Protein AF-A0AAU1I7V0-F1 (afdb_monomer)

Solvent-accessible surface area (backbone atoms only — not comparable to full-atom values): 8307 Å² total; per-residue (Å²): 132,77,61,38,64,62,26,52,50,47,31,38,72,73,23,36,75,35,37,25,76,84,46,59,51,65,72,75,88,55,55,70,78,63,34,46,52,46,34,39,48,75,56,86,64,56,70,70,55,48,53,57,60,37,67,46,60,60,85,43,36,83,50,41,59,39,44,52,42,38,45,40,38,62,50,55,52,29,46,74,73,65,78,39,61,68,71,42,56,50,54,38,62,69,73,39,73,60,87,77,47,60,64,75,58,44,50,36,51,52,52,29,53,53,25,45,52,55,49,59,75,73,49,78,77,75,84,72,76,80,74,77,84,72,78,76,81,77,85,76,135

Mean predicted aligned error: 7.94 Å

Structure (mmCIF, N/CA/C/O backbone):
data_AF-A0AAU1I7V0-F1
#
_entry.id   AF-A0AAU1I7V0-F1
#
loop_
_atom_site.group_PDB
_atom_site.id
_atom_site.type_symbol
_atom_site.label_atom_id
_atom_site.label_alt_id
_atom_site.label_comp_id
_atom_site.label_asym_id
_atom_site.label_entity_id
_atom_site.label_seq_id
_atom_site.pdbx_PDB_ins_code
_atom_site.Cartn_x
_atom_site.Cartn_y
_atom_site.Cartn_z
_atom_site.occupancy
_atom_site.B_iso_or_equiv
_atom_site.auth_seq_id
_atom_site.auth_comp_id
_atom_site.auth_asym_id
_atom_site.auth_atom_id
_atom_site.pdbx_PDB_model_num
ATOM 1 N N . MET A 1 1 ? -19.193 8.151 13.196 1.00 54.88 1 MET A N 1
ATOM 2 C CA . MET A 1 1 ? -18.851 7.399 11.967 1.00 54.88 1 MET A CA 1
ATOM 3 C C . MET A 1 1 ? -17.336 7.349 11.904 1.00 54.88 1 MET A C 1
ATOM 5 O O . MET A 1 1 ? -16.737 8.400 12.087 1.00 54.88 1 MET A O 1
ATOM 9 N N . SER A 1 2 ? -16.731 6.166 11.770 1.00 76.69 2 SER A N 1
ATOM 10 C CA . SER A 1 2 ? -15.265 6.031 11.762 1.00 76.69 2 SER A CA 1
ATOM 11 C C . SER A 1 2 ? -14.676 6.662 10.493 1.00 76.69 2 SER A C 1
ATOM 13 O O . SER A 1 2 ? -15.192 6.437 9.397 1.00 76.69 2 SER A O 1
ATOM 15 N N . SER A 1 3 ? -13.613 7.457 10.638 1.00 90.69 3 SER A N 1
ATOM 16 C CA . SER A 1 3 ? -12.840 8.032 9.524 1.00 90.69 3 SER A CA 1
ATOM 17 C C . SER A 1 3 ? -11.977 6.987 8.803 1.00 90.69 3 SER A C 1
ATOM 19 O O . SER A 1 3 ? -11.422 7.275 7.747 1.00 90.69 3 SER A O 1
ATOM 21 N N . LEU A 1 4 ? -11.896 5.757 9.327 1.00 94.38 4 LEU A N 1
ATOM 22 C CA . LEU A 1 4 ? -11.053 4.689 8.790 1.00 94.38 4 LEU A CA 1
ATOM 23 C C . LEU A 1 4 ? -11.531 4.163 7.431 1.00 94.38 4 LEU A C 1
ATOM 25 O O . LEU A 1 4 ? -10.722 3.931 6.539 1.00 94.38 4 LEU A O 1
ATOM 29 N N . SER A 1 5 ? -12.843 3.992 7.244 1.00 95.69 5 SER A N 1
ATOM 30 C CA . SER A 1 5 ? -13.403 3.498 5.975 1.00 95.69 5 SER A CA 1
ATOM 31 C C . SER A 1 5 ? -13.095 4.401 4.769 1.00 95.69 5 SER A C 1
ATOM 33 O O . SER A 1 5 ? -12.600 3.874 3.773 1.00 95.69 5 SER A O 1
ATOM 35 N N . PRO A 1 6 ? -13.342 5.729 4.814 1.00 96.94 6 PRO A N 1
ATOM 36 C CA . PRO A 1 6 ? -12.954 6.602 3.706 1.00 96.94 6 PRO A CA 1
ATOM 37 C C . PRO A 1 6 ? -11.433 6.655 3.517 1.00 96.94 6 PRO A C 1
ATOM 39 O O . PRO A 1 6 ? -10.975 6.568 2.385 1.00 96.94 6 PRO A O 1
ATOM 42 N N . ALA A 1 7 ? -10.642 6.670 4.597 1.00 97.38 7 ALA A N 1
ATOM 43 C CA . ALA A 1 7 ? -9.184 6.669 4.480 1.00 97.38 7 ALA A CA 1
ATOM 44 C C . ALA A 1 7 ? -8.636 5.402 3.789 1.00 97.38 7 ALA A C 1
ATOM 46 O O . ALA A 1 7 ? -7.707 5.479 2.990 1.00 97.38 7 ALA A O 1
ATOM 47 N N . LEU A 1 8 ? -9.233 4.230 4.039 1.00 96.75 8 LEU A N 1
ATOM 48 C CA . LEU A 1 8 ? -8.898 2.995 3.318 1.00 96.75 8 LEU A CA 1
ATOM 49 C C . LEU A 1 8 ? -9.229 3.084 1.820 1.00 96.75 8 LEU A C 1
ATOM 51 O O . LEU A 1 8 ? -8.468 2.575 1.000 1.00 96.75 8 LEU A O 1
ATOM 55 N N . ALA A 1 9 ? -10.338 3.732 1.455 1.00 97.44 9 ALA A N 1
ATOM 56 C CA . ALA A 1 9 ? -10.707 3.934 0.054 1.00 97.44 9 ALA A CA 1
ATOM 57 C C . ALA A 1 9 ? -9.746 4.897 -0.668 1.00 97.44 9 ALA A C 1
ATOM 59 O O . ALA A 1 9 ? -9.419 4.679 -1.838 1.00 97.44 9 ALA A O 1
ATOM 60 N N . ASP A 1 10 ? -9.248 5.920 0.030 1.00 97.50 10 ASP A N 1
ATOM 61 C CA . ASP A 1 10 ? -8.226 6.827 -0.501 1.00 97.50 10 ASP A CA 1
ATOM 62 C C . ASP A 1 10 ? -6.902 6.091 -0.727 1.00 97.50 10 ASP A C 1
ATOM 64 O O . ASP A 1 10 ? -6.297 6.213 -1.794 1.00 97.50 10 ASP A O 1
ATOM 68 N N . ILE A 1 11 ? -6.491 5.244 0.224 1.00 97.19 11 ILE A N 1
ATOM 69 C CA . ILE A 1 11 ? -5.336 4.355 0.057 1.00 97.19 11 ILE A CA 1
ATOM 70 C C . ILE A 1 11 ? -5.489 3.466 -1.187 1.00 97.19 11 ILE A C 1
ATOM 72 O O . ILE A 1 11 ? -4.559 3.376 -1.993 1.00 97.19 11 ILE A O 1
ATOM 76 N N . ASP A 1 12 ? -6.645 2.827 -1.378 1.00 96.69 12 ASP A N 1
ATOM 77 C CA . ASP A 1 12 ? -6.890 1.998 -2.562 1.00 96.69 12 ASP A CA 1
ATOM 78 C C . ASP A 1 12 ? -6.793 2.831 -3.851 1.00 96.69 12 ASP A C 1
ATOM 80 O O . ASP A 1 12 ? -6.143 2.427 -4.816 1.00 96.69 12 ASP A O 1
ATOM 84 N N . THR A 1 13 ? -7.391 4.022 -3.861 1.00 97.44 13 THR A N 1
ATOM 85 C CA . THR A 1 13 ? -7.392 4.918 -5.026 1.00 97.44 13 THR A CA 1
ATOM 86 C C . THR A 1 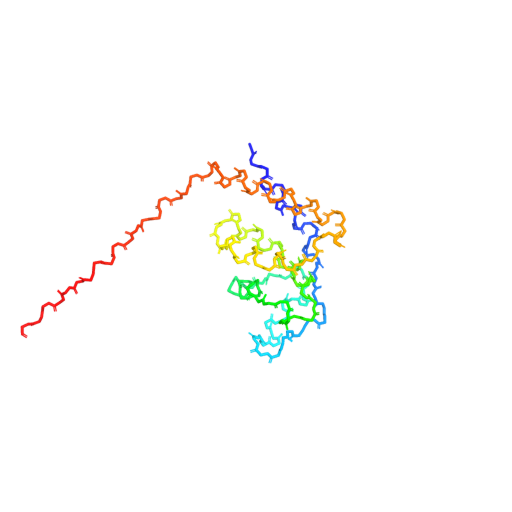13 ? -5.982 5.361 -5.403 1.00 97.44 13 THR A C 1
ATOM 88 O O . THR A 1 13 ? -5.625 5.364 -6.581 1.00 97.44 13 THR A O 1
ATOM 91 N N . VAL A 1 14 ? -5.165 5.715 -4.411 1.00 97.56 14 VAL A N 1
ATOM 92 C CA . VAL A 1 14 ? -3.813 6.225 -4.641 1.00 97.56 14 VAL A CA 1
ATOM 93 C C . VAL A 1 14 ? -2.843 5.106 -5.009 1.00 97.56 14 VAL A C 1
ATOM 95 O O . VAL A 1 14 ? -2.015 5.305 -5.893 1.00 97.56 14 VAL A O 1
ATOM 98 N N . PHE A 1 15 ? -2.918 3.938 -4.365 1.00 96.25 15 PHE A N 1
ATOM 99 C CA . PHE A 1 15 ? -1.828 2.957 -4.416 1.00 96.25 15 PHE A CA 1
ATOM 100 C C . PHE A 1 15 ? -2.119 1.678 -5.217 1.00 96.25 15 PHE A C 1
ATOM 102 O O . PHE A 1 15 ? -1.175 0.982 -5.591 1.00 96.25 15 PHE A O 1
ATOM 109 N N . ASN A 1 16 ? -3.373 1.340 -5.538 1.00 94.62 16 ASN A N 1
ATOM 110 C CA . ASN A 1 16 ? -3.695 0.023 -6.119 1.00 94.62 16 ASN A CA 1
ATOM 111 C C . ASN A 1 16 ? -3.139 -0.192 -7.546 1.00 94.62 16 ASN A C 1
ATOM 113 O O . ASN A 1 16 ? -2.951 -1.331 -7.980 1.00 94.62 16 ASN A O 1
ATOM 117 N N . GLY A 1 17 ? -2.817 0.898 -8.252 1.00 96.00 17 GLY A N 1
ATOM 118 C CA . GLY A 1 17 ? -2.167 0.867 -9.565 1.00 96.00 17 GLY A CA 1
ATOM 119 C C . GLY A 1 17 ? -0.640 0.764 -9.544 1.00 96.00 17 GLY A C 1
ATOM 120 O O . GLY A 1 17 ? -0.037 0.659 -10.610 1.00 96.00 17 GLY A O 1
ATOM 121 N N . PHE A 1 18 ? 0.001 0.800 -8.372 1.00 95.88 18 PHE A N 1
ATOM 122 C CA . PHE A 1 18 ? 1.455 0.668 -8.272 1.00 95.88 18 PHE A CA 1
ATOM 123 C C . PHE A 1 18 ? 1.892 -0.781 -8.463 1.00 95.88 18 PHE A C 1
ATOM 125 O O . PHE A 1 18 ? 1.171 -1.705 -8.099 1.00 95.88 18 PHE A O 1
ATOM 132 N N . ALA A 1 19 ? 3.091 -0.958 -9.011 1.00 95.50 19 ALA A N 1
ATOM 133 C CA . ALA A 1 19 ? 3.792 -2.225 -9.171 1.00 95.50 19 ALA A CA 1
ATOM 134 C C . ALA A 1 19 ? 5.303 -1.977 -9.241 1.00 95.50 19 ALA A C 1
ATOM 136 O O . ALA A 1 19 ? 5.732 -0.860 -9.533 1.00 95.50 19 ALA A O 1
ATOM 137 N N . GLY A 1 20 ? 6.094 -3.019 -8.988 1.00 91.38 20 GLY A N 1
ATOM 138 C CA . GLY A 1 20 ? 7.514 -3.071 -9.336 1.00 91.38 20 GLY A CA 1
ATOM 139 C C . GLY A 1 20 ? 7.670 -3.885 -10.621 1.00 91.38 20 GLY A C 1
ATOM 140 O O . GLY A 1 20 ? 7.892 -5.085 -10.527 1.00 91.38 20 GLY A O 1
ATOM 141 N N . PRO A 1 21 ? 7.491 -3.306 -11.822 1.00 88.56 21 PRO A N 1
ATOM 142 C CA . PRO A 1 21 ? 7.343 -4.080 -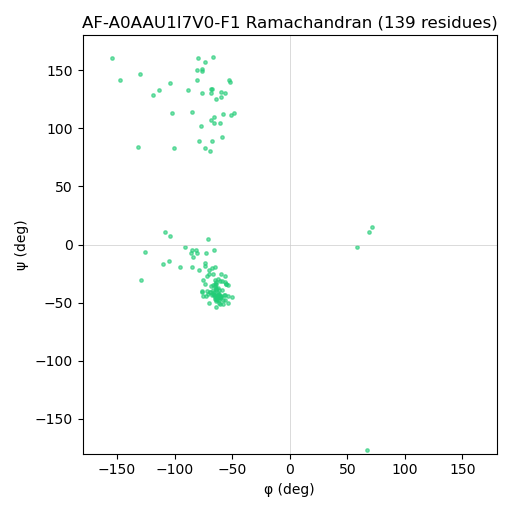13.062 1.00 88.56 21 PRO A CA 1
ATOM 143 C C . PRO A 1 21 ? 8.594 -4.879 -13.454 1.00 88.56 21 PRO A C 1
ATOM 145 O O . PRO A 1 21 ? 8.499 -5.816 -14.240 1.00 88.56 21 PRO A O 1
ATOM 148 N N . THR A 1 22 ? 9.756 -4.508 -12.920 1.00 91.50 22 THR A N 1
ATOM 149 C CA . THR A 1 22 ? 11.044 -5.181 -13.136 1.00 91.50 22 THR A CA 1
ATOM 150 C C . THR A 1 22 ? 11.515 -5.949 -11.901 1.00 91.50 22 THR A C 1
ATOM 152 O O . THR A 1 22 ? 12.674 -6.346 -11.842 1.00 91.50 22 THR A O 1
ATOM 155 N N . GLU A 1 23 ? 10.658 -6.110 -10.891 1.00 94.56 23 GLU A N 1
ATOM 156 C CA . GLU A 1 23 ? 11.027 -6.758 -9.638 1.00 94.56 23 GLU A CA 1
ATOM 157 C C . GLU A 1 23 ? 11.281 -8.253 -9.858 1.00 94.56 23 GLU A C 1
ATOM 159 O O . GLU A 1 23 ? 10.468 -8.964 -10.447 1.00 94.56 23 GLU A O 1
ATOM 164 N N . THR A 1 24 ? 12.416 -8.737 -9.362 1.00 93.62 24 THR A N 1
ATOM 165 C CA . THR A 1 24 ? 12.786 -10.162 -9.430 1.00 93.62 24 THR A CA 1
ATOM 166 C C . THR A 1 24 ? 13.128 -10.742 -8.058 1.00 93.62 24 THR A C 1
ATOM 168 O O . THR A 1 24 ? 13.261 -11.958 -7.908 1.00 93.62 24 THR A O 1
ATOM 171 N N . GLY A 1 25 ? 13.188 -9.893 -7.032 1.00 92.06 25 GLY A N 1
ATOM 172 C CA . GLY A 1 25 ? 13.670 -10.201 -5.699 1.00 92.06 25 GLY A CA 1
ATOM 173 C C . GLY A 1 25 ? 15.167 -10.507 -5.682 1.00 92.06 25 GLY A C 1
ATOM 174 O O . GLY A 1 25 ? 15.851 -10.530 -6.697 1.00 92.06 25 GLY A O 1
ATOM 175 N N . CYS A 1 26 ? 15.692 -10.861 -4.511 1.00 93.06 26 CYS A N 1
ATOM 176 C CA . CYS A 1 26 ? 17.101 -11.251 -4.362 1.00 93.06 26 CYS A CA 1
ATOM 177 C C . CYS A 1 26 ? 17.480 -12.620 -4.972 1.00 93.06 26 CYS A C 1
ATOM 179 O O . CYS A 1 26 ? 18.580 -13.120 -4.722 1.00 93.06 26 CYS A O 1
ATOM 181 N N . GLY A 1 27 ? 16.556 -13.293 -5.669 1.00 90.50 27 GLY A N 1
ATOM 182 C CA . GLY A 1 27 ? 16.758 -14.625 -6.254 1.00 90.50 27 GLY A CA 1
ATOM 183 C C . GLY A 1 27 ? 16.898 -15.782 -5.251 1.00 90.50 27 GLY A C 1
ATOM 184 O O . GLY A 1 27 ? 17.305 -16.874 -5.637 1.00 90.50 27 GLY A O 1
ATOM 185 N N . ARG A 1 28 ? 16.618 -15.559 -3.956 1.00 92.88 28 ARG A N 1
ATOM 186 C CA . ARG A 1 28 ? 16.745 -16.585 -2.892 1.00 92.88 28 ARG A CA 1
ATOM 187 C C . ARG A 1 28 ? 15.516 -16.749 -2.004 1.00 92.88 28 ARG A C 1
ATOM 189 O O . ARG A 1 28 ? 15.325 -17.806 -1.419 1.00 92.88 28 ARG A O 1
ATOM 196 N N . CYS A 1 29 ? 14.754 -15.676 -1.801 1.00 94.25 29 CYS A N 1
ATOM 197 C CA . CYS A 1 29 ? 13.673 -15.644 -0.809 1.00 94.25 29 CYS A CA 1
ATOM 198 C C . CYS A 1 29 ? 12.291 -15.964 -1.378 1.00 94.25 29 CYS A C 1
ATOM 200 O O . CYS A 1 29 ? 11.380 -16.252 -0.596 1.00 94.25 29 CYS A O 1
ATOM 202 N N . PHE A 1 30 ? 12.149 -15.833 -2.694 1.00 94.94 30 PHE A N 1
ATOM 203 C CA . PHE A 1 30 ? 10.892 -15.940 -3.410 1.00 94.94 30 PHE A CA 1
ATOM 204 C C . PHE A 1 30 ? 11.150 -16.527 -4.787 1.00 94.94 30 PHE A C 1
ATOM 206 O O . PHE A 1 30 ? 12.148 -16.175 -5.424 1.00 94.94 30 PHE A O 1
ATOM 213 N N . ASP A 1 31 ? 10.241 -17.383 -5.231 1.00 95.69 31 ASP A N 1
ATOM 214 C CA . ASP A 1 31 ? 10.256 -17.900 -6.594 1.00 95.69 31 ASP A CA 1
ATOM 215 C C . ASP A 1 31 ? 9.659 -16.867 -7.572 1.00 95.69 31 ASP A C 1
ATOM 217 O O . ASP A 1 31 ? 8.920 -15.970 -7.149 1.00 95.69 31 ASP A O 1
ATOM 221 N N . PRO A 1 32 ? 9.929 -16.972 -8.888 1.00 94.81 32 PRO A N 1
ATOM 222 C CA . PRO A 1 32 ? 9.426 -16.012 -9.876 1.00 94.81 32 PRO A CA 1
ATOM 223 C C . PRO A 1 32 ? 7.898 -15.854 -9.886 1.00 94.81 32 PRO A C 1
ATOM 225 O O . PRO A 1 32 ? 7.379 -14.774 -10.155 1.00 94.81 32 PRO A O 1
ATOM 228 N N . GLU A 1 33 ? 7.161 -16.921 -9.572 1.00 95.69 33 GLU A N 1
ATOM 229 C CA . GLU A 1 33 ? 5.697 -16.889 -9.466 1.00 95.69 33 GLU A CA 1
ATOM 230 C C . GLU A 1 33 ? 5.227 -16.029 -8.285 1.00 95.69 33 GLU A C 1
ATOM 232 O O . GLU A 1 33 ? 4.215 -15.334 -8.374 1.00 95.69 33 GLU A O 1
ATOM 237 N N . GLU A 1 34 ? 5.984 -16.026 -7.187 1.00 96.69 34 GLU A N 1
ATOM 238 C CA . GLU A 1 34 ? 5.695 -15.202 -6.019 1.00 96.69 34 GLU A CA 1
ATOM 239 C C . GLU A 1 34 ? 6.007 -13.726 -6.308 1.00 96.69 34 GLU A C 1
ATOM 241 O O . GLU A 1 34 ? 5.194 -12.849 -6.007 1.00 96.69 34 GLU A O 1
ATOM 246 N N . THR A 1 35 ? 7.147 -13.424 -6.937 1.00 96.25 35 THR A N 1
ATOM 247 C CA . THR A 1 35 ? 7.520 -12.037 -7.272 1.00 96.25 35 THR A CA 1
ATOM 248 C C . THR A 1 35 ? 6.653 -11.442 -8.382 1.00 96.25 35 THR A C 1
ATOM 250 O O . THR A 1 35 ? 6.407 -10.236 -8.368 1.00 96.25 35 THR A O 1
ATOM 253 N N . ALA A 1 36 ? 6.058 -12.259 -9.259 1.00 96.06 36 ALA A N 1
ATOM 254 C CA . ALA A 1 36 ? 5.107 -11.802 -10.278 1.00 96.06 36 ALA A CA 1
ATOM 255 C C . ALA A 1 36 ? 3.897 -11.035 -9.698 1.00 96.06 36 ALA A C 1
ATOM 257 O O . ALA A 1 36 ? 3.344 -10.143 -10.356 1.00 96.06 36 ALA A O 1
ATOM 258 N N . TYR A 1 37 ? 3.510 -11.310 -8.445 1.00 97.56 37 TYR A N 1
ATOM 259 C CA . TYR A 1 37 ? 2.478 -10.541 -7.739 1.00 97.56 37 TYR A CA 1
ATOM 260 C C . TYR A 1 37 ? 2.882 -9.079 -7.478 1.00 97.56 37 TYR A C 1
ATOM 262 O O . TYR A 1 37 ? 2.019 -8.193 -7.449 1.00 97.56 37 TYR A O 1
ATOM 270 N N . LEU A 1 38 ? 4.180 -8.808 -7.302 1.00 96.88 38 LEU A N 1
ATOM 271 C CA . LEU A 1 38 ? 4.724 -7.456 -7.140 1.00 96.88 38 LEU A CA 1
ATOM 272 C C . LEU A 1 38 ? 4.770 -6.700 -8.472 1.00 96.88 38 LEU A C 1
ATOM 274 O O . LEU A 1 38 ? 4.593 -5.480 -8.488 1.00 96.88 38 LEU A O 1
ATOM 278 N N . CYS A 1 39 ? 4.941 -7.427 -9.577 1.00 96.94 39 CYS A N 1
ATOM 279 C CA . CYS A 1 39 ? 5.003 -6.877 -10.931 1.00 96.94 39 CYS A CA 1
ATOM 280 C C . CYS A 1 39 ? 3.625 -6.546 -11.517 1.00 96.94 39 CYS A C 1
ATOM 282 O O . CYS A 1 39 ? 3.525 -5.720 -12.424 1.00 96.94 39 CYS A O 1
ATOM 284 N N . THR A 1 40 ? 2.558 -7.168 -11.007 1.00 95.69 40 THR A N 1
ATOM 285 C CA . THR A 1 40 ? 1.207 -7.018 -11.562 1.00 95.69 40 THR A CA 1
ATOM 286 C C . THR A 1 40 ? 0.368 -6.061 -10.705 1.00 95.69 40 THR A C 1
ATOM 288 O O . THR A 1 40 ? 0.041 -6.414 -9.566 1.00 95.69 40 THR A O 1
ATOM 291 N N . PRO A 1 41 ? -0.019 -4.869 -11.207 1.00 95.06 41 PRO A N 1
ATOM 292 C CA . PRO A 1 41 ? -0.869 -3.935 -10.465 1.00 95.06 41 PRO A CA 1
ATOM 293 C C . PRO A 1 41 ? -2.278 -4.513 -10.271 1.00 95.06 41 PRO A C 1
ATOM 295 O O . PRO A 1 41 ? -2.670 -5.458 -10.958 1.00 95.06 41 PRO A O 1
ATOM 298 N N . TYR A 1 42 ? -3.045 -3.977 -9.317 1.00 95.19 42 TYR A N 1
ATOM 299 C CA . TYR A 1 42 ? -4.430 -4.379 -8.999 1.00 95.19 42 TYR A CA 1
ATOM 300 C C . TYR A 1 42 ? -4.654 -5.854 -8.610 1.00 95.19 42 TYR A C 1
ATOM 302 O O . TYR A 1 42 ? -5.772 -6.251 -8.283 1.00 95.19 42 TYR A O 1
ATOM 310 N N . THR A 1 43 ? -3.613 -6.685 -8.617 1.00 95.31 43 THR A N 1
ATOM 311 C CA . THR A 1 43 ? -3.717 -8.108 -8.287 1.00 95.31 43 THR A CA 1
ATOM 312 C C . THR A 1 43 ? -3.737 -8.298 -6.774 1.00 95.31 43 THR A C 1
ATOM 314 O O . THR A 1 43 ? -3.028 -7.615 -6.034 1.00 95.31 43 THR A O 1
ATOM 317 N N . ARG A 1 44 ? -4.537 -9.232 -6.267 1.00 95.19 44 ARG A N 1
ATOM 318 C CA . ARG A 1 44 ? -4.493 -9.555 -4.840 1.00 95.19 44 ARG A CA 1
ATOM 319 C C . ARG A 1 44 ? -3.261 -10.410 -4.546 1.00 95.19 44 ARG A C 1
ATOM 321 O O . ARG A 1 44 ? -3.037 -11.408 -5.220 1.00 95.19 44 ARG A O 1
ATOM 328 N N . VAL A 1 45 ? -2.489 -10.022 -3.536 1.00 96.44 45 VAL A N 1
ATOM 329 C CA . VAL A 1 45 ? -1.331 -10.788 -3.059 1.00 96.44 45 VAL A CA 1
ATOM 330 C C . VAL A 1 45 ? -1.845 -11.768 -1.997 1.00 96.44 45 VAL A C 1
ATOM 332 O O . VAL A 1 45 ? -2.608 -11.348 -1.120 1.00 96.44 45 VAL A O 1
ATOM 335 N N . PRO A 1 46 ? -1.474 -13.058 -2.043 1.00 95.81 46 PRO A N 1
ATOM 336 C CA . PRO A 1 46 ? -1.799 -14.005 -0.977 1.00 95.81 46 PRO A CA 1
ATOM 337 C C . PRO A 1 46 ? -1.364 -13.481 0.400 1.00 95.81 46 PRO A C 1
ATOM 339 O O . PRO A 1 46 ? -0.324 -12.839 0.524 1.00 95.81 46 PRO A O 1
ATOM 342 N N . ALA A 1 47 ? -2.164 -13.711 1.445 1.00 91.56 47 ALA A N 1
ATOM 343 C CA . ALA A 1 47 ? -1.956 -13.068 2.748 1.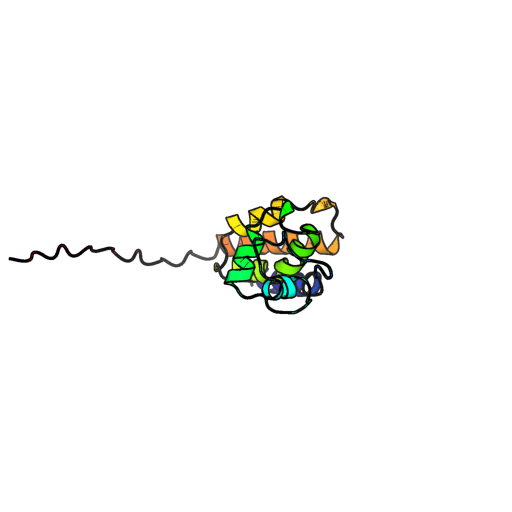00 91.56 47 ALA A CA 1
ATOM 344 C C . ALA A 1 47 ? -0.642 -13.490 3.435 1.00 91.56 47 ALA A C 1
ATOM 346 O O . ALA A 1 47 ? 0.009 -12.680 4.097 1.00 91.56 47 ALA A O 1
ATOM 347 N N . ASP A 1 48 ? -0.240 -14.748 3.275 1.00 91.81 48 ASP A N 1
ATOM 348 C CA . ASP A 1 48 ? 1.044 -15.266 3.748 1.00 91.81 48 ASP A CA 1
ATOM 349 C C . ASP A 1 48 ? 2.217 -14.610 3.005 1.00 91.81 48 ASP A C 1
ATOM 351 O O . ASP A 1 48 ? 3.201 -14.204 3.629 1.00 91.81 48 ASP A O 1
ATOM 355 N N . LEU A 1 49 ? 2.075 -14.419 1.692 1.00 94.62 49 LEU A N 1
ATOM 356 C CA . LEU A 1 49 ? 3.088 -13.795 0.858 1.00 94.62 49 LEU A CA 1
ATOM 357 C C . LEU A 1 49 ? 3.198 -12.285 1.123 1.00 94.62 49 LEU A C 1
ATOM 359 O O . LEU A 1 49 ? 4.304 -11.766 1.254 1.00 94.62 49 LEU A O 1
ATOM 363 N N . LEU A 1 50 ? 2.067 -11.597 1.316 1.00 93.56 50 LEU A N 1
ATOM 364 C CA . LEU A 1 50 ? 2.002 -10.197 1.749 1.00 93.56 50 LEU A CA 1
ATOM 365 C C . LEU A 1 50 ? 2.810 -9.990 3.033 1.00 93.56 50 LEU A C 1
ATOM 367 O O . LEU A 1 50 ? 3.676 -9.117 3.086 1.00 93.56 50 LEU A O 1
ATOM 371 N N . ARG A 1 51 ? 2.569 -10.830 4.051 1.00 89.31 51 ARG A N 1
ATOM 372 C CA . ARG A 1 51 ? 3.338 -10.802 5.302 1.00 89.31 51 ARG A CA 1
ATOM 373 C C . ARG A 1 51 ? 4.820 -11.017 5.021 1.00 89.31 51 ARG A C 1
ATOM 375 O O . ARG A 1 51 ? 5.638 -10.207 5.445 1.00 89.31 51 ARG A O 1
ATOM 382 N N . ARG A 1 52 ? 5.175 -12.070 4.278 1.00 91.88 52 ARG A N 1
ATOM 383 C CA . ARG A 1 52 ? 6.576 -12.382 3.958 1.00 91.88 52 ARG A CA 1
ATOM 384 C C . ARG A 1 52 ? 7.287 -11.222 3.268 1.00 91.88 52 ARG A C 1
ATOM 386 O O . ARG A 1 52 ? 8.415 -10.949 3.656 1.00 91.88 52 ARG A O 1
ATOM 393 N N . PHE A 1 53 ? 6.666 -10.544 2.302 1.00 93.31 53 PHE A N 1
ATOM 394 C CA . PHE A 1 53 ? 7.279 -9.404 1.614 1.00 93.31 53 PHE A CA 1
ATOM 395 C C . PHE A 1 53 ? 7.542 -8.225 2.549 1.00 93.31 53 PHE A C 1
ATOM 397 O O . PHE A 1 53 ? 8.644 -7.686 2.562 1.00 93.31 53 PHE A O 1
ATOM 404 N N . VAL A 1 54 ? 6.557 -7.851 3.363 1.00 90.25 54 VAL A N 1
ATOM 405 C CA . VAL A 1 54 ? 6.633 -6.675 4.245 1.00 90.25 54 VAL A CA 1
ATOM 406 C C . VAL A 1 54 ? 7.748 -6.792 5.296 1.00 90.25 54 VAL A C 1
ATOM 408 O O . VAL A 1 54 ? 8.325 -5.783 5.697 1.00 90.25 54 VAL A O 1
ATOM 411 N N . TYR A 1 55 ? 8.093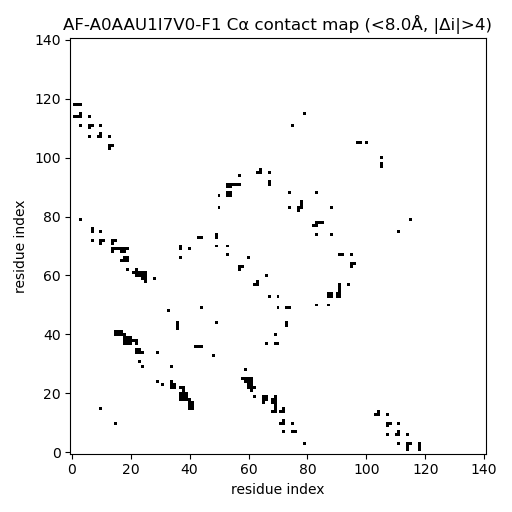 -8.012 5.720 1.00 87.88 55 TYR A N 1
ATOM 412 C CA . TYR A 1 55 ? 9.176 -8.259 6.682 1.00 87.88 55 TYR A CA 1
ATOM 413 C C . TYR A 1 55 ? 10.584 -8.280 6.069 1.00 87.88 55 TYR A C 1
ATOM 415 O O . TYR A 1 55 ? 11.561 -8.431 6.808 1.00 87.88 55 TYR A O 1
ATOM 423 N N . LYS A 1 56 ? 10.733 -8.178 4.744 1.00 90.06 56 LYS A N 1
ATOM 424 C CA . LYS A 1 56 ? 12.057 -8.225 4.115 1.00 90.06 56 LYS A CA 1
ATOM 425 C C . LYS A 1 56 ? 12.782 -6.890 4.198 1.00 90.06 56 LYS A C 1
ATOM 427 O O . LYS A 1 56 ? 12.184 -5.818 4.235 1.00 90.06 56 LYS A O 1
ATOM 432 N N . SER A 1 57 ? 14.107 -6.979 4.238 1.00 88.81 57 SER A N 1
ATOM 433 C CA . SER A 1 57 ? 14.975 -5.809 4.187 1.00 88.81 57 SER A CA 1
ATOM 434 C C . SER A 1 57 ? 15.018 -5.214 2.773 1.00 88.81 57 SER A C 1
ATOM 436 O O . SER A 1 57 ? 14.757 -5.937 1.815 1.00 88.81 57 SER A O 1
ATOM 438 N N . PRO A 1 58 ? 15.352 -3.918 2.617 1.00 90.75 58 PRO A N 1
ATOM 439 C CA . PRO A 1 58 ? 15.331 -3.250 1.316 1.00 90.75 58 PRO A CA 1
ATOM 440 C C . PRO A 1 58 ? 16.179 -3.929 0.238 1.00 90.75 58 PRO A C 1
ATOM 442 O O . PRO A 1 58 ? 15.772 -3.967 -0.911 1.00 90.75 58 PRO A O 1
ATOM 445 N N . ASP A 1 59 ? 17.308 -4.523 0.624 1.00 91.50 59 ASP A N 1
ATOM 446 C CA . ASP A 1 59 ? 18.233 -5.277 -0.234 1.00 91.50 59 ASP A CA 1
ATOM 447 C C . ASP A 1 59 ? 17.649 -6.579 -0.813 1.00 91.50 59 ASP A C 1
ATOM 449 O O . ASP A 1 59 ? 18.299 -7.258 -1.602 1.00 91.50 59 ASP A O 1
ATOM 453 N N . HIS A 1 60 ? 16.433 -6.954 -0.415 1.00 93.50 60 HIS A N 1
ATOM 454 C CA . HIS A 1 60 ? 15.727 -8.102 -0.978 1.00 93.50 60 HIS A CA 1
ATOM 455 C C . HIS A 1 60 ? 14.932 -7.772 -2.241 1.00 93.50 60 HIS A C 1
ATOM 457 O O . HIS A 1 60 ? 14.386 -8.694 -2.850 1.00 93.50 60 HIS A O 1
ATOM 463 N N . PHE A 1 61 ? 14.849 -6.491 -2.591 1.00 94.31 61 PHE A N 1
ATOM 464 C CA . PHE A 1 61 ? 14.063 -5.959 -3.692 1.00 94.31 61 PHE A CA 1
ATOM 465 C C . PHE A 1 61 ? 14.934 -5.043 -4.544 1.00 94.31 61 PHE A C 1
ATOM 467 O O . PHE A 1 61 ? 15.790 -4.332 -4.016 1.00 94.31 61 PHE A O 1
ATOM 474 N N . GLU A 1 62 ? 14.674 -5.019 -5.845 1.00 93.69 62 GLU A N 1
ATOM 475 C CA . GLU A 1 62 ? 15.335 -4.091 -6.766 1.00 93.69 62 GLU A CA 1
ATOM 476 C C . GLU A 1 62 ? 14.866 -2.649 -6.516 1.00 93.69 62 GLU A C 1
ATOM 478 O O . GLU A 1 62 ? 15.666 -1.713 -6.480 1.00 93.69 62 GLU A O 1
ATOM 483 N N . ASP A 1 63 ? 13.563 -2.471 -6.268 1.00 92.56 63 ASP A N 1
ATOM 484 C CA . ASP A 1 63 ? 12.976 -1.193 -5.860 1.00 92.56 63 ASP A CA 1
ATOM 485 C C . ASP A 1 63 ? 12.059 -1.393 -4.649 1.00 92.56 63 ASP A C 1
ATOM 487 O O . ASP A 1 63 ? 10.830 -1.495 -4.743 1.00 92.56 63 ASP A O 1
ATOM 491 N N . HIS A 1 64 ? 12.673 -1.407 -3.465 1.00 92.00 64 HIS A N 1
ATOM 492 C CA . HIS A 1 64 ? 11.953 -1.527 -2.198 1.00 92.00 64 HIS A CA 1
ATOM 493 C C . HIS A 1 64 ? 10.850 -0.466 -2.035 1.00 92.00 64 HIS A C 1
ATOM 495 O O . HIS A 1 64 ? 9.795 -0.755 -1.469 1.00 92.00 64 HIS A O 1
ATOM 501 N N . ALA A 1 65 ? 11.044 0.758 -2.540 1.00 91.00 65 ALA A N 1
ATOM 502 C CA . ALA A 1 65 ? 10.038 1.806 -2.415 1.00 91.00 65 ALA A CA 1
ATOM 503 C C . ALA A 1 65 ? 8.812 1.522 -3.299 1.00 91.00 65 ALA A C 1
ATOM 505 O O . ALA A 1 65 ? 7.681 1.691 -2.837 1.00 91.00 65 ALA A O 1
ATOM 506 N N . ALA A 1 66 ? 9.004 1.067 -4.540 1.00 93.00 66 ALA A N 1
ATOM 507 C CA . ALA A 1 66 ? 7.909 0.630 -5.408 1.00 93.00 66 ALA A CA 1
ATOM 508 C C . ALA A 1 66 ? 7.164 -0.577 -4.825 1.00 93.00 66 ALA A C 1
ATOM 510 O O . ALA A 1 66 ? 5.930 -0.574 -4.803 1.00 93.00 66 ALA A O 1
ATOM 511 N N . VAL A 1 67 ? 7.887 -1.555 -4.270 1.00 94.31 67 VAL A N 1
ATOM 512 C CA . VAL A 1 67 ? 7.286 -2.711 -3.587 1.00 94.31 67 VAL A CA 1
ATOM 513 C C . VAL A 1 67 ? 6.451 -2.264 -2.384 1.00 94.31 67 VAL A C 1
ATOM 515 O O . VAL A 1 67 ? 5.304 -2.685 -2.244 1.00 94.31 67 VAL A O 1
ATOM 518 N N . MET A 1 68 ? 6.947 -1.355 -1.541 1.00 93.19 68 MET A N 1
ATOM 519 C CA . MET A 1 68 ? 6.159 -0.872 -0.401 1.00 93.19 68 MET A CA 1
ATOM 520 C C . MET A 1 68 ? 4.896 -0.114 -0.834 1.00 93.19 68 MET A C 1
ATOM 522 O O . MET A 1 68 ? 3.843 -0.310 -0.227 1.00 93.19 68 MET A O 1
ATOM 526 N N . ARG A 1 69 ? 4.950 0.687 -1.911 1.00 94.38 69 ARG A N 1
ATOM 527 C CA . ARG A 1 69 ? 3.746 1.321 -2.489 1.00 94.38 69 ARG A CA 1
ATOM 528 C C . ARG A 1 69 ? 2.751 0.280 -3.006 1.00 94.38 69 ARG A C 1
ATOM 530 O O . ARG A 1 69 ? 1.561 0.386 -2.729 1.00 94.38 69 ARG A O 1
ATOM 537 N N . ARG A 1 70 ? 3.238 -0.754 -3.700 1.00 96.00 70 ARG A N 1
ATOM 538 C CA . ARG A 1 70 ? 2.434 -1.859 -4.251 1.00 96.00 70 ARG A CA 1
ATOM 539 C C . ARG A 1 70 ? 1.646 -2.620 -3.182 1.00 96.00 70 ARG A C 1
ATOM 541 O O . ARG A 1 70 ? 0.516 -3.048 -3.435 1.00 96.00 70 ARG A O 1
ATOM 548 N N . LEU A 1 71 ? 2.254 -2.835 -2.018 1.00 94.50 71 LEU A N 1
ATOM 549 C CA . LEU A 1 71 ? 1.672 -3.627 -0.931 1.00 94.50 71 LEU A CA 1
ATOM 550 C C . LEU A 1 71 ? 0.740 -2.812 -0.028 1.00 94.50 71 LEU A C 1
ATOM 552 O O . LEU A 1 71 ? -0.098 -3.391 0.668 1.00 94.50 71 LEU A O 1
ATOM 556 N N . LEU A 1 72 ? 0.855 -1.482 -0.058 1.00 93.69 72 LEU A N 1
ATOM 557 C CA . LEU A 1 72 ? 0.204 -0.579 0.885 1.00 93.69 72 LEU A CA 1
ATOM 558 C C . LEU A 1 72 ? -1.319 -0.774 1.019 1.00 93.69 72 LEU A C 1
ATOM 560 O O . LEU A 1 72 ? -1.771 -0.855 2.162 1.00 93.69 72 LEU A O 1
ATOM 564 N N . PRO A 1 73 ? -2.107 -0.942 -0.067 1.00 95.88 73 PRO A N 1
ATOM 565 C CA . PRO A 1 73 ? -3.553 -1.156 0.044 1.00 95.88 73 PRO A CA 1
ATOM 566 C C . PRO A 1 73 ? -3.934 -2.374 0.883 1.00 95.88 73 PRO A C 1
ATOM 568 O O . PRO A 1 73 ? -4.758 -2.300 1.796 1.00 95.88 73 PRO A O 1
ATOM 571 N N . GLN A 1 74 ? -3.289 -3.510 0.617 1.00 95.25 74 GLN A N 1
ATOM 572 C CA . GLN A 1 74 ? -3.600 -4.752 1.321 1.00 95.25 74 GLN A CA 1
ATOM 573 C C . GLN A 1 74 ? -3.069 -4.735 2.753 1.00 95.25 74 GLN A C 1
ATOM 575 O O . GLN A 1 74 ? -3.730 -5.263 3.643 1.00 95.25 74 GLN A O 1
ATOM 580 N N . CYS A 1 75 ? -1.927 -4.089 2.996 1.00 93.00 75 CYS A N 1
ATOM 581 C CA . CYS A 1 75 ? -1.414 -3.899 4.348 1.00 93.00 75 CYS A CA 1
ATOM 582 C C . CYS A 1 75 ? -2.333 -3.016 5.198 1.00 93.00 75 CYS A C 1
ATOM 584 O O . CYS A 1 75 ? -2.632 -3.379 6.330 1.00 93.00 75 CYS A O 1
ATOM 586 N N . ALA A 1 76 ? -2.820 -1.898 4.651 1.00 93.19 76 ALA A N 1
ATOM 587 C CA . ALA A 1 76 ? -3.722 -0.990 5.355 1.00 93.19 76 ALA A CA 1
ATOM 588 C C . ALA A 1 76 ? -5.022 -1.699 5.775 1.00 93.19 76 ALA A C 1
ATOM 590 O O . ALA A 1 76 ? -5.451 -1.599 6.924 1.00 93.19 76 ALA A O 1
ATOM 591 N N . ARG A 1 77 ? -5.604 -2.500 4.870 1.00 93.56 77 ARG A N 1
ATOM 592 C CA . ARG A 1 77 ? -6.768 -3.355 5.166 1.00 93.56 77 ARG A CA 1
ATOM 593 C C . ARG A 1 77 ? -6.457 -4.383 6.258 1.00 93.56 77 ARG A C 1
ATOM 595 O O . ARG A 1 77 ? -7.216 -4.491 7.215 1.00 93.56 77 ARG A O 1
ATOM 602 N N . ALA A 1 78 ? -5.330 -5.083 6.135 1.00 91.19 78 ALA A N 1
ATOM 603 C CA . ALA A 1 78 ? -4.920 -6.112 7.089 1.00 91.19 78 ALA A CA 1
ATOM 604 C C . ALA A 1 78 ? -4.588 -5.544 8.484 1.00 91.19 78 ALA A C 1
ATOM 606 O O . ALA A 1 78 ? -4.684 -6.233 9.494 1.00 91.19 78 ALA A O 1
ATOM 607 N N . MET A 1 79 ? -4.198 -4.275 8.574 1.00 88.62 79 MET A N 1
ATOM 608 C CA . MET A 1 79 ? -4.063 -3.592 9.859 1.00 88.62 79 MET A CA 1
ATOM 609 C C . MET A 1 79 ? -5.398 -3.179 10.458 1.00 88.62 79 MET A C 1
ATOM 611 O O . MET A 1 79 ? -5.579 -3.282 11.669 1.00 88.62 79 MET A O 1
ATOM 615 N N . ALA A 1 80 ? -6.319 -2.693 9.626 1.00 90.25 80 ALA A N 1
ATOM 616 C CA . ALA A 1 80 ? -7.652 -2.298 10.063 1.00 90.25 80 ALA A CA 1
ATOM 617 C C . ALA A 1 80 ? -8.459 -3.491 10.603 1.00 90.25 80 ALA A C 1
ATOM 619 O O . ALA A 1 80 ? -9.223 -3.331 11.546 1.00 90.25 80 ALA A O 1
ATOM 620 N N . ASP A 1 81 ? -8.269 -4.689 10.042 1.00 88.75 81 ASP A N 1
ATOM 621 C CA . ASP A 1 81 ? -8.923 -5.918 10.516 1.00 88.75 81 ASP A CA 1
ATOM 622 C C . ASP A 1 81 ? -8.116 -6.697 11.580 1.00 88.75 81 ASP A C 1
ATOM 624 O O . ASP A 1 81 ? -8.585 -7.713 12.101 1.00 88.75 81 ASP A O 1
ATOM 628 N N . GLY A 1 82 ? -6.911 -6.226 11.924 1.00 85.88 82 GLY A N 1
ATOM 629 C CA . GLY A 1 82 ? -6.027 -6.849 12.912 1.00 85.88 82 GLY A CA 1
ATOM 630 C C . GLY A 1 82 ? -5.380 -8.166 12.463 1.00 85.88 82 GLY A C 1
ATOM 631 O O . GLY A 1 82 ? -4.868 -8.915 13.299 1.00 85.88 82 GLY A O 1
ATOM 632 N N . SER A 1 83 ? -5.402 -8.490 11.167 1.00 85.50 83 SER A N 1
ATOM 633 C CA . SER A 1 83 ? -4.732 -9.664 10.599 1.00 85.50 83 SER A CA 1
ATOM 634 C C . SER A 1 83 ? -3.252 -9.434 10.275 1.00 85.50 83 SER A C 1
ATOM 636 O O . SER A 1 83 ? -2.536 -10.404 10.014 1.00 85.50 83 SER A O 1
ATOM 638 N N . LEU A 1 84 ? -2.757 -8.197 10.315 1.00 83.31 84 LEU A N 1
ATOM 639 C CA . LEU A 1 84 ? -1.337 -7.866 10.217 1.00 83.31 84 LEU A CA 1
ATOM 640 C C . LEU A 1 84 ? -0.877 -7.150 11.488 1.00 83.31 84 LEU A C 1
ATOM 642 O O . LEU A 1 84 ? -1.473 -6.159 11.901 1.00 83.31 84 LEU A O 1
ATOM 646 N N . ASP A 1 85 ? 0.208 -7.643 12.086 1.00 74.69 85 ASP A N 1
ATOM 647 C CA . ASP A 1 85 ? 0.849 -6.965 13.209 1.00 74.69 85 ASP A CA 1
ATOM 648 C C . ASP A 1 85 ? 1.491 -5.645 12.742 1.00 74.69 85 ASP A C 1
ATOM 650 O O . ASP A 1 85 ? 2.205 -5.589 11.733 1.00 74.69 85 ASP A O 1
ATOM 654 N N . VAL A 1 86 ? 1.256 -4.589 13.520 1.00 68.00 86 VAL A N 1
ATOM 655 C CA . VAL A 1 86 ? 1.754 -3.223 13.315 1.00 68.00 86 VAL A CA 1
ATOM 656 C C . VAL A 1 86 ? 3.280 -3.202 13.203 1.00 68.00 86 VAL A C 1
ATOM 658 O O . VAL A 1 86 ? 3.831 -2.422 12.423 1.00 68.00 86 VAL A O 1
ATOM 661 N N . LEU A 1 87 ? 3.975 -4.090 13.927 1.00 63.28 87 LEU A N 1
ATOM 662 C CA . LEU A 1 87 ? 5.439 -4.177 13.899 1.00 63.28 87 LEU A CA 1
ATOM 663 C C . LEU A 1 87 ? 5.979 -4.602 12.528 1.00 63.28 87 LEU A C 1
ATOM 665 O O . LEU A 1 87 ? 7.037 -4.126 12.117 1.00 63.28 87 LEU A O 1
ATOM 669 N N . GLY A 1 88 ? 5.255 -5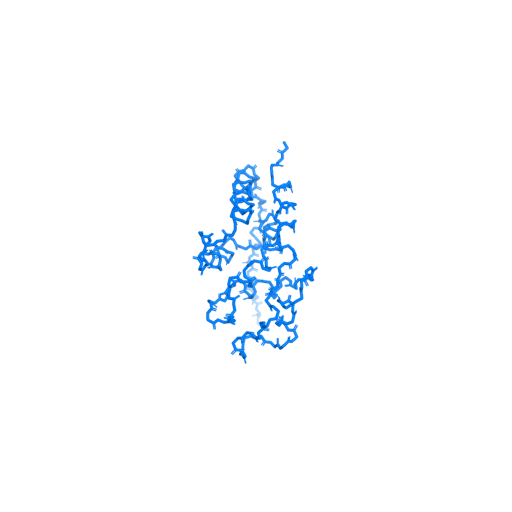.458 11.801 1.00 61.22 88 GLY A N 1
ATOM 670 C CA . GLY A 1 88 ? 5.659 -5.891 10.463 1.00 61.22 88 GLY A CA 1
ATOM 671 C C . GLY A 1 88 ? 5.536 -4.782 9.437 1.00 61.22 88 GLY A C 1
ATOM 672 O O . GLY A 1 88 ? 6.495 -4.461 8.741 1.00 61.22 88 GLY A O 1
ATOM 673 N N . TRP A 1 89 ? 4.380 -4.129 9.390 1.00 69.12 89 TRP A N 1
ATOM 674 C CA . TRP A 1 89 ? 4.146 -3.037 8.449 1.00 69.12 89 TRP A CA 1
ATOM 675 C C . TRP A 1 89 ? 5.005 -1.799 8.729 1.00 69.12 89 TRP A C 1
ATOM 677 O O . TRP A 1 89 ? 5.564 -1.203 7.803 1.00 69.12 89 TRP A O 1
ATOM 687 N N . GLY A 1 90 ? 5.200 -1.463 10.009 1.00 68.38 90 GLY A N 1
ATOM 688 C CA . GLY A 1 90 ? 6.118 -0.405 10.423 1.00 68.38 90 GLY A CA 1
ATOM 689 C C . GLY A 1 90 ? 7.567 -0.679 10.008 1.00 68.38 90 GLY A C 1
ATOM 690 O O . GLY A 1 90 ? 8.297 0.257 9.680 1.00 68.38 90 GLY A O 1
ATOM 691 N N .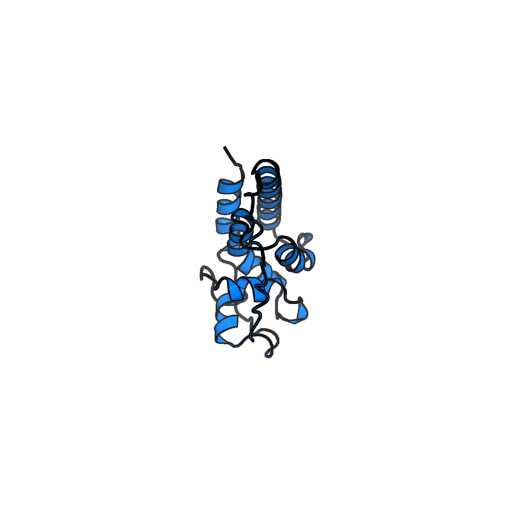 HIS A 1 91 ? 7.984 -1.947 9.947 1.00 70.44 91 HIS A N 1
ATOM 692 C CA . HIS A 1 91 ? 9.333 -2.316 9.527 1.00 70.44 91 HIS A CA 1
ATOM 693 C C . HIS A 1 91 ? 9.620 -1.930 8.071 1.00 70.44 91 HIS A C 1
ATOM 695 O O . HIS A 1 91 ? 10.578 -1.200 7.819 1.00 70.44 91 HIS A O 1
ATOM 701 N N . GLY A 1 92 ? 8.772 -2.348 7.127 1.00 71.88 92 GLY A N 1
ATOM 702 C CA . GLY A 1 92 ? 8.944 -2.020 5.707 1.00 71.88 92 GLY A CA 1
ATOM 703 C C . GLY A 1 92 ? 8.830 -0.515 5.444 1.00 71.88 92 GLY A C 1
ATOM 704 O O . GLY A 1 92 ? 9.722 0.102 4.858 1.00 71.88 92 GLY A O 1
ATOM 705 N N . LEU A 1 93 ? 7.782 0.128 5.972 1.00 76.75 93 LEU A N 1
ATOM 706 C CA . LEU A 1 93 ? 7.541 1.561 5.756 1.00 76.75 93 LEU A CA 1
ATOM 707 C C . LEU A 1 93 ? 8.482 2.502 6.514 1.00 76.75 93 LEU A C 1
ATOM 709 O O . LEU A 1 93 ? 8.565 3.682 6.172 1.00 76.75 93 LEU A O 1
ATOM 713 N N . SER A 1 94 ? 9.172 2.057 7.564 1.00 79.88 94 SER A N 1
ATOM 714 C CA . SER A 1 94 ? 10.203 2.885 8.215 1.00 79.88 94 SER A CA 1
ATOM 715 C C . SER A 1 94 ? 11.479 3.001 7.378 1.00 79.88 94 SER A C 1
ATOM 717 O O . SER A 1 94 ? 12.284 3.895 7.619 1.00 79.88 94 SER A O 1
ATOM 719 N N . ARG A 1 95 ? 11.649 2.131 6.374 1.00 82.81 95 ARG A N 1
ATOM 720 C CA . ARG A 1 95 ? 12.852 2.035 5.534 1.00 82.81 95 ARG A CA 1
ATOM 721 C C . ARG A 1 95 ? 12.687 2.630 4.136 1.00 82.81 95 ARG A C 1
ATOM 723 O O . ARG A 1 95 ? 13.575 2.482 3.302 1.00 82.81 95 ARG A O 1
ATOM 730 N N . VAL A 1 96 ? 11.563 3.289 3.869 1.00 84.25 96 VAL A N 1
ATOM 731 C CA . VAL A 1 96 ? 11.353 4.072 2.646 1.00 84.25 96 VAL A CA 1
ATOM 732 C C . VAL A 1 96 ? 11.463 5.553 2.973 1.00 84.25 96 VAL A C 1
ATOM 734 O O . VAL A 1 96 ? 10.939 6.009 3.992 1.00 84.25 96 VAL A O 1
ATOM 737 N N . ASP A 1 97 ? 12.115 6.320 2.100 1.00 84.75 97 ASP A N 1
ATOM 738 C CA . ASP A 1 97 ? 12.130 7.775 2.224 1.00 84.75 97 ASP A CA 1
ATOM 739 C C . ASP A 1 97 ? 10.768 8.347 1.815 1.00 84.75 97 ASP A C 1
ATOM 741 O O . ASP A 1 97 ? 10.559 8.777 0.680 1.00 84.75 97 ASP A O 1
ATOM 745 N N . ARG A 1 98 ? 9.814 8.335 2.750 1.00 80.69 98 ARG A N 1
ATOM 746 C CA . ARG A 1 98 ? 8.459 8.863 2.535 1.00 80.69 98 ARG A CA 1
ATOM 747 C C . ARG A 1 98 ? 8.451 10.346 2.174 1.00 80.69 98 ARG A C 1
ATOM 749 O O . ARG A 1 98 ? 7.522 10.791 1.514 1.00 80.69 98 ARG A O 1
ATOM 756 N N . ARG A 1 99 ? 9.478 11.112 2.566 1.00 79.44 99 ARG A N 1
ATOM 757 C CA . ARG A 1 99 ? 9.564 12.546 2.245 1.00 79.44 99 ARG A CA 1
ATOM 758 C C . ARG A 1 99 ? 9.823 12.790 0.761 1.00 79.44 99 ARG A C 1
ATOM 760 O O . ARG A 1 99 ? 9.502 13.863 0.268 1.00 79.44 99 ARG A O 1
ATOM 767 N N . SER A 1 100 ? 10.371 11.799 0.058 1.00 86.56 100 SER A N 1
ATOM 768 C CA . SER A 1 100 ? 10.553 11.838 -1.397 1.00 86.56 100 SER A CA 1
ATOM 769 C C . SER A 1 100 ? 9.287 11.488 -2.189 1.00 86.56 100 SER A C 1
ATOM 771 O O . SER A 1 100 ? 9.286 11.576 -3.417 1.00 86.56 100 SER A O 1
ATOM 773 N N . TRP A 1 101 ? 8.213 11.042 -1.528 1.00 89.00 101 TRP A N 1
ATOM 774 C CA . TRP A 1 101 ? 7.001 10.613 -2.221 1.00 89.00 101 TRP A CA 1
ATOM 775 C C . TRP A 1 101 ? 6.187 11.819 -2.710 1.00 89.00 101 TRP A C 1
ATOM 777 O O . TRP A 1 101 ? 6.209 12.876 -2.079 1.00 89.00 101 TRP A O 1
ATOM 787 N N . PRO A 1 102 ? 5.423 11.670 -3.809 1.00 93.00 102 PRO A N 1
ATOM 788 C CA . PRO A 1 102 ? 4.432 12.664 -4.205 1.00 93.00 102 PRO A CA 1
ATOM 789 C C . PRO A 1 102 ? 3.485 13.010 -3.049 1.00 93.00 102 PRO A C 1
ATOM 791 O O . PRO A 1 102 ? 3.033 12.113 -2.341 1.00 93.00 102 PRO A O 1
ATOM 794 N N . THR A 1 103 ? 3.132 14.290 -2.905 1.00 92.81 103 THR A N 1
ATOM 795 C CA . THR A 1 103 ? 2.297 14.804 -1.801 1.00 92.81 103 THR A CA 1
ATOM 796 C C . THR A 1 103 ? 1.017 13.995 -1.597 1.00 92.81 103 THR A C 1
ATOM 798 O O . THR A 1 103 ? 0.749 13.559 -0.488 1.00 92.81 103 THR A O 1
ATOM 801 N N . ALA A 1 104 ? 0.302 13.662 -2.677 1.00 93.25 104 ALA A N 1
ATOM 802 C CA . ALA A 1 104 ? -0.918 12.856 -2.596 1.00 93.25 104 ALA A CA 1
ATOM 803 C C . ALA A 1 104 ? -0.707 11.464 -1.958 1.00 93.25 104 ALA A C 1
ATOM 805 O O . ALA A 1 104 ? -1.610 10.940 -1.314 1.00 93.25 104 ALA A O 1
ATOM 806 N N . GLN A 1 105 ? 0.477 10.861 -2.118 1.00 94.00 105 GLN A N 1
ATOM 807 C CA . GLN A 1 105 ? 0.812 9.579 -1.489 1.00 94.00 105 GLN A CA 1
ATOM 808 C C . GLN A 1 105 ? 1.109 9.738 0.000 1.00 94.00 105 GLN A C 1
ATOM 810 O O . GLN A 1 105 ? 0.654 8.923 0.801 1.00 94.00 105 GLN A O 1
ATOM 815 N N . ALA A 1 106 ? 1.881 10.764 0.363 1.00 92.44 106 ALA A N 1
ATOM 816 C CA . ALA A 1 106 ? 2.198 11.049 1.757 1.00 92.44 106 ALA A CA 1
ATOM 817 C C . ALA A 1 106 ? 0.924 11.399 2.545 1.00 92.44 106 ALA A C 1
ATOM 819 O O . ALA A 1 106 ? 0.656 10.778 3.570 1.00 92.44 106 ALA A O 1
ATOM 820 N N . ASP A 1 107 ? 0.093 12.290 2.000 1.00 94.25 107 ASP A N 1
ATOM 821 C CA . ASP A 1 107 ? -1.150 12.737 2.631 1.00 94.25 107 ASP A CA 1
ATOM 822 C C . ASP A 1 107 ? -2.126 11.575 2.852 1.00 94.25 107 ASP A C 1
ATOM 824 O O . ASP A 1 107 ? -2.666 11.420 3.947 1.00 94.25 107 ASP A O 1
ATOM 828 N N . ALA A 1 108 ? -2.324 10.712 1.847 1.00 95.69 108 ALA A N 1
ATOM 829 C CA . ALA A 1 108 ? -3.211 9.556 1.979 1.00 95.69 108 ALA A CA 1
ATOM 830 C C . ALA A 1 108 ? -2.735 8.582 3.072 1.00 95.69 108 ALA A C 1
ATOM 832 O O . ALA A 1 108 ? -3.547 8.052 3.833 1.00 95.69 108 ALA A O 1
ATOM 833 N N . LEU A 1 109 ? -1.418 8.371 3.184 1.00 92.88 109 LEU A N 1
ATOM 834 C CA . LEU A 1 109 ? -0.841 7.537 4.237 1.00 92.88 109 LEU A CA 1
ATOM 835 C C . LEU A 1 109 ? -1.017 8.167 5.624 1.00 92.88 109 LEU A C 1
ATOM 837 O O . LEU A 1 109 ? -1.393 7.461 6.558 1.00 92.88 109 LEU A O 1
ATOM 841 N N . ASP A 1 110 ? -0.789 9.472 5.762 1.00 92.75 110 ASP A N 1
ATOM 842 C CA . ASP A 1 110 ? -0.929 10.183 7.035 1.00 92.75 110 ASP A CA 1
ATOM 843 C C . ASP A 1 110 ? -2.390 10.220 7.513 1.00 92.75 110 ASP A C 1
ATOM 845 O O . ASP A 1 110 ? -2.668 9.941 8.684 1.00 92.75 110 ASP A O 1
ATOM 849 N N . VAL A 1 111 ? -3.339 10.477 6.604 1.00 95.94 111 VAL A N 1
ATOM 850 C CA . VAL A 1 111 ? -4.783 10.416 6.888 1.00 95.94 111 VAL A CA 1
ATOM 851 C C . VAL A 1 111 ? -5.187 9.016 7.348 1.00 95.94 111 VAL A C 1
ATOM 853 O O . VAL A 1 111 ? -5.889 8.879 8.354 1.00 95.94 111 VAL A O 1
ATOM 856 N N . PHE A 1 112 ? -4.714 7.971 6.662 1.00 95.06 112 PHE A N 1
ATOM 857 C CA . PHE A 1 112 ? -4.966 6.587 7.060 1.00 95.06 112 PHE A CA 1
ATOM 858 C C . PHE A 1 112 ? -4.394 6.262 8.441 1.00 95.06 112 PHE A C 1
ATOM 860 O O . PHE A 1 112 ? -5.119 5.742 9.286 1.00 95.06 112 PHE A O 1
ATOM 867 N N . LEU A 1 113 ? -3.124 6.586 8.693 1.00 92.12 113 LEU A N 1
ATOM 868 C CA . LEU A 1 113 ? -2.460 6.319 9.970 1.00 92.12 113 LEU A CA 1
ATOM 869 C C . LEU A 1 113 ? -3.195 6.969 11.142 1.00 92.12 113 LEU A C 1
ATOM 871 O O . LEU A 1 113 ? -3.397 6.329 12.176 1.00 92.12 113 LEU A O 1
ATOM 875 N N . LEU A 1 114 ? -3.621 8.223 10.973 1.00 93.81 114 LEU A N 1
ATOM 876 C CA . LEU A 1 114 ? -4.374 8.947 11.989 1.00 93.81 114 LEU A CA 1
ATOM 877 C C . LEU A 1 114 ? -5.745 8.308 12.239 1.00 93.81 114 LEU A C 1
ATOM 879 O O . LEU A 1 114 ? -6.116 8.095 13.394 1.00 93.81 114 LEU A O 1
ATOM 883 N N . ALA A 1 115 ? -6.482 7.985 11.174 1.00 94.75 115 ALA A N 1
ATOM 884 C CA . ALA A 1 115 ? -7.801 7.369 11.278 1.00 94.75 115 ALA A CA 1
ATOM 885 C C . ALA A 1 115 ? -7.736 5.973 11.914 1.00 94.75 115 ALA A C 1
ATOM 887 O O . ALA A 1 115 ? -8.524 5.665 12.806 1.00 94.75 115 ALA A O 1
ATOM 888 N N . TRP A 1 116 ? -6.766 5.151 11.504 1.00 92.00 116 TRP A N 1
ATOM 889 C CA . TRP A 1 116 ? -6.530 3.826 12.075 1.00 92.00 116 TRP A CA 1
ATOM 890 C C . TRP A 1 116 ? -6.161 3.910 13.556 1.00 92.00 116 TRP A C 1
ATOM 892 O O . TRP A 1 116 ? -6.725 3.180 14.365 1.00 92.00 116 TRP A O 1
ATOM 902 N N . TRP A 1 117 ? -5.276 4.834 13.938 1.00 89.94 117 TRP A N 1
ATOM 903 C CA . TRP A 1 117 ? -4.905 5.025 15.340 1.00 89.94 117 TRP A CA 1
ATOM 904 C C . TRP A 1 117 ? -6.105 5.429 16.206 1.00 89.94 117 TRP A C 1
ATOM 906 O O . TRP A 1 117 ? -6.314 4.872 17.281 1.00 89.94 117 TRP A O 1
ATOM 916 N N . GLN A 1 118 ? -6.926 6.370 15.732 1.00 92.69 118 GLN A N 1
ATOM 917 C CA . GLN A 1 118 ? -8.142 6.789 16.434 1.00 92.69 118 GLN A CA 1
ATOM 918 C C . GLN A 1 118 ? -9.141 5.638 16.594 1.00 92.69 118 GLN A C 1
ATOM 920 O O . GLN A 1 118 ? -9.709 5.476 17.672 1.00 92.69 118 GLN A O 1
ATOM 925 N N . ASP A 1 119 ? -9.335 4.838 15.544 1.00 90.75 119 ASP A N 1
ATOM 926 C CA . ASP A 1 119 ? -10.232 3.681 15.550 1.00 90.75 119 ASP A CA 1
ATOM 927 C C . ASP A 1 119 ? -9.739 2.578 16.504 1.00 90.75 119 ASP A C 1
ATOM 929 O O . ASP A 1 119 ? -10.513 2.058 17.311 1.00 90.75 119 ASP A O 1
ATOM 933 N N . ALA A 1 120 ? -8.432 2.300 16.502 1.00 86.44 120 ALA A N 1
ATOM 934 C CA . ALA A 1 120 ? -7.804 1.325 17.390 1.00 86.44 120 ALA A CA 1
ATOM 935 C C . ALA A 1 120 ? -7.909 1.713 18.876 1.00 86.44 120 ALA A C 1
ATOM 937 O O . ALA A 1 120 ? -8.032 0.839 19.729 1.00 86.44 120 ALA A O 1
ATOM 938 N N . LEU A 1 121 ? -7.897 3.011 19.203 1.00 88.19 121 LEU A N 1
ATOM 939 C CA . LEU A 1 121 ? -8.041 3.487 20.584 1.00 88.19 121 LEU A CA 1
ATOM 940 C C . LEU A 1 121 ? -9.459 3.329 21.150 1.00 88.19 121 LEU A C 1
ATOM 942 O O . LEU A 1 121 ? -9.622 3.256 22.368 1.00 88.19 121 LEU A O 1
ATOM 946 N N . VAL A 1 122 ? -10.484 3.327 20.294 1.00 88.25 122 VAL A N 1
ATOM 947 C CA . VAL A 1 122 ? -11.896 3.264 20.718 1.00 88.25 122 VAL A CA 1
ATOM 948 C C . VAL A 1 122 ? -12.523 1.892 20.503 1.00 88.25 122 VAL A C 1
ATOM 950 O O . VAL A 1 122 ? -13.592 1.624 21.052 1.00 88.25 122 VAL A O 1
ATOM 953 N N . THR A 1 123 ? -11.870 1.026 19.730 1.00 81.88 123 THR A N 1
ATOM 954 C CA . THR A 1 123 ? -12.299 -0.353 19.513 1.00 81.88 123 THR A CA 1
ATOM 955 C C . THR A 1 123 ? -11.765 -1.225 20.647 1.00 81.88 123 THR A C 1
ATOM 957 O O . THR A 1 123 ? -10.552 -1.396 20.764 1.00 81.88 123 THR A O 1
ATOM 960 N N . PRO A 1 124 ? -12.634 -1.793 21.503 1.00 71.81 124 PRO A N 1
ATOM 961 C CA . PRO A 1 124 ? -12.190 -2.696 22.553 1.00 71.81 124 PRO A CA 1
ATOM 962 C C . PRO A 1 124 ? -11.483 -3.891 21.922 1.00 71.81 124 PRO A C 1
ATOM 964 O O . PRO A 1 124 ? -12.028 -4.519 21.009 1.00 71.81 124 PRO A O 1
ATOM 967 N N . GLU A 1 125 ? -10.294 -4.236 22.417 1.00 67.50 125 GLU A N 1
ATOM 968 C CA . GLU A 1 125 ? -9.653 -5.470 21.986 1.00 67.50 125 GLU A CA 1
ATOM 969 C C . GLU A 1 125 ? -10.585 -6.642 22.337 1.00 67.50 125 GLU A C 1
ATOM 971 O O . GLU A 1 125 ? -11.039 -6.741 23.487 1.00 67.50 125 GLU A O 1
ATOM 976 N N . PRO A 1 126 ? -10.932 -7.523 21.378 1.00 56.41 126 PRO A N 1
ATOM 977 C CA . PRO A 1 126 ? -11.728 -8.693 21.696 1.00 56.41 126 PRO A CA 1
ATOM 978 C C . PRO A 1 126 ? -10.994 -9.471 22.781 1.00 56.41 126 PRO A C 1
ATOM 980 O O . PRO A 1 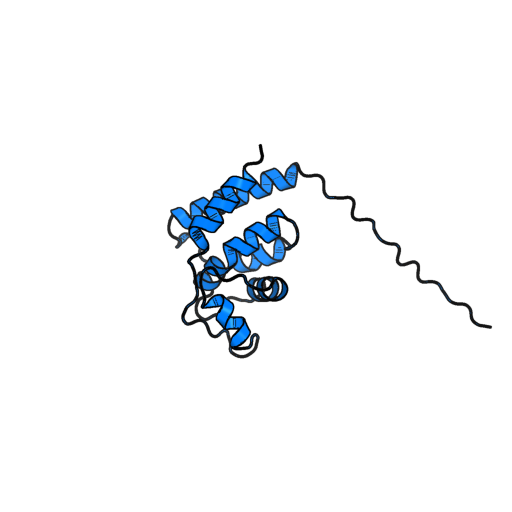126 ? -9.803 -9.745 22.631 1.00 56.41 126 PRO A O 1
ATOM 983 N N . LEU A 1 127 ? -11.690 -9.852 23.857 1.00 45.22 127 LEU A N 1
ATOM 984 C CA . LEU A 1 127 ? -11.143 -10.774 24.849 1.00 45.22 127 LEU A CA 1
ATOM 985 C C . LEU A 1 127 ? -10.783 -12.079 24.132 1.00 45.22 127 LEU A C 1
ATOM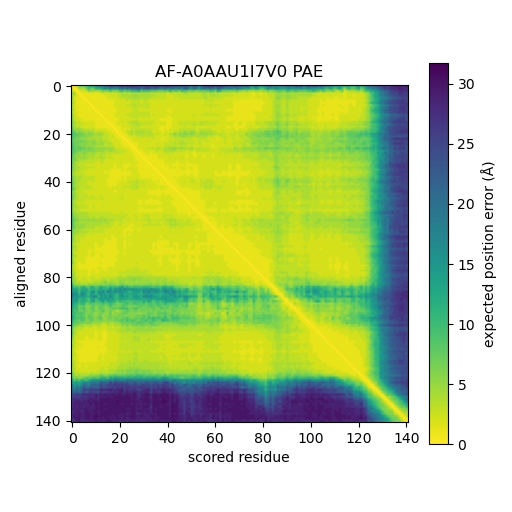 987 O O . LEU A 1 127 ? -11.619 -12.967 23.956 1.00 45.22 127 LEU A O 1
ATOM 991 N N . ARG A 1 128 ? -9.534 -12.199 23.674 1.00 52.06 128 ARG A N 1
ATOM 992 C CA . ARG A 1 128 ? -9.022 -13.441 23.113 1.00 52.06 128 ARG A CA 1
ATOM 993 C C . ARG A 1 128 ? -8.950 -14.411 24.276 1.00 52.06 128 ARG A C 1
ATOM 995 O O . ARG A 1 128 ? -8.117 -14.266 25.169 1.00 52.06 128 ARG A O 1
ATOM 1002 N N . HIS A 1 129 ? -9.871 -15.371 24.288 1.00 40.28 129 HIS A N 1
ATOM 1003 C CA . HIS A 1 129 ? -9.880 -16.455 25.255 1.00 40.28 129 HIS A CA 1
ATOM 1004 C C . HIS A 1 129 ? -8.482 -17.083 25.260 1.00 40.28 129 HIS A C 1
ATOM 1006 O O . HIS A 1 129 ? -8.048 -17.681 24.274 1.00 40.28 129 HIS A O 1
ATOM 1012 N N . ARG A 1 130 ? -7.753 -16.906 26.365 1.00 41.59 130 ARG A N 1
ATOM 1013 C CA . ARG A 1 130 ? -6.482 -17.579 26.620 1.00 41.59 130 ARG A CA 1
ATOM 1014 C C . ARG A 1 130 ? -6.825 -19.056 26.791 1.00 41.59 130 ARG A C 1
ATOM 1016 O O . ARG A 1 130 ? -7.195 -19.493 27.877 1.00 41.59 130 ARG A O 1
ATOM 1023 N N . GLY A 1 131 ? -6.840 -19.799 25.688 1.00 38.69 131 GLY A N 1
ATOM 1024 C CA . GLY A 1 131 ? -7.077 -21.234 25.696 1.00 38.69 131 GLY A CA 1
ATOM 1025 C C . GLY A 1 131 ? -6.025 -21.895 26.574 1.00 38.69 131 GLY A C 1
ATOM 1026 O O . GLY A 1 131 ? -4.838 -21.866 26.259 1.00 38.69 131 GLY A O 1
ATOM 1027 N N . HIS A 1 132 ? -6.471 -22.433 27.706 1.00 40.53 132 HIS A N 1
ATOM 1028 C CA . HIS A 1 132 ? -5.685 -23.263 28.601 1.00 40.53 132 HIS A CA 1
ATOM 1029 C C . HIS A 1 132 ? -4.961 -24.358 27.808 1.00 40.53 132 HIS A C 1
ATOM 1031 O O . HIS A 1 132 ? -5.585 -25.314 27.350 1.00 40.53 132 HIS A O 1
ATOM 1037 N N . LEU A 1 133 ? -3.631 -24.289 27.747 1.00 40.22 133 LEU A N 1
ATOM 1038 C CA . LEU A 1 133 ? -2.811 -25.490 27.631 1.00 40.22 133 LEU A CA 1
ATOM 1039 C C . LEU A 1 133 ? -2.920 -26.241 28.962 1.00 40.22 133 LEU A C 1
ATOM 1041 O O . LEU A 1 133 ? -2.064 -26.137 29.835 1.00 40.22 133 LEU A O 1
ATOM 1045 N N . ARG A 1 134 ? -4.013 -26.985 29.140 1.00 39.81 134 ARG A N 1
ATOM 1046 C CA . ARG A 1 134 ? -4.066 -28.058 30.127 1.00 39.81 134 ARG A CA 1
ATOM 1047 C C . ARG A 1 134 ? -3.339 -29.243 29.495 1.00 39.81 134 ARG A C 1
ATOM 1049 O O . ARG A 1 134 ? -3.950 -30.039 28.792 1.00 39.81 134 ARG A O 1
ATOM 1056 N N . HIS A 1 135 ? -2.022 -29.316 29.693 1.00 39.22 135 HIS A N 1
ATOM 1057 C CA . HIS A 1 135 ? -1.285 -30.560 29.480 1.00 39.22 135 HIS A CA 1
ATOM 1058 C C . HIS A 1 135 ? -1.867 -31.592 30.450 1.00 39.22 135 HIS A C 1
ATOM 1060 O O . HIS A 1 135 ? -1.659 -31.514 31.660 1.00 39.22 135 HIS A O 1
ATOM 1066 N N . GLY A 1 136 ? -2.674 -32.508 29.919 1.00 38.00 136 GLY A N 1
ATOM 1067 C CA . GLY A 1 136 ? -3.043 -33.724 30.621 1.00 38.00 136 GLY A CA 1
ATOM 1068 C C . GLY A 1 136 ? -1.782 -34.555 30.794 1.00 38.00 136 GLY A C 1
ATOM 1069 O 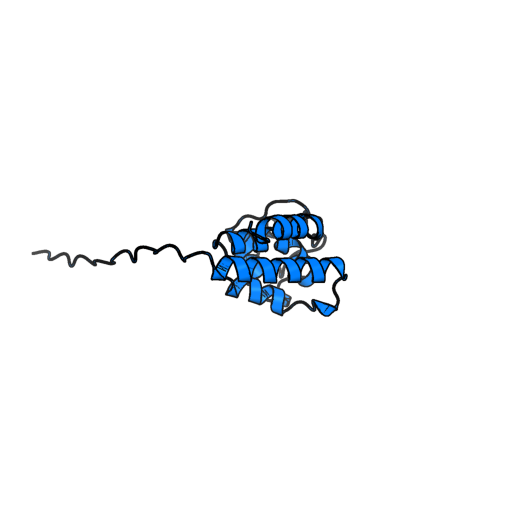O . GLY A 1 136 ? -1.230 -35.055 29.817 1.00 38.00 136 GLY A O 1
ATOM 1070 N N . HIS A 1 137 ? -1.310 -34.657 32.031 1.00 38.91 137 HIS A N 1
ATOM 1071 C CA . HIS A 1 137 ? -0.399 -35.712 32.434 1.00 38.91 137 HIS A CA 1
ATOM 1072 C C . HIS A 1 137 ? -1.200 -37.014 32.334 1.00 38.91 137 HIS A C 1
ATOM 1074 O O . HIS A 1 137 ? -2.142 -37.229 33.095 1.00 38.91 137 HIS A O 1
ATOM 1080 N N . GLY A 1 138 ? -0.926 -37.799 31.295 1.00 36.75 138 GLY A N 1
ATOM 1081 C CA . GLY A 1 138 ? -1.401 -39.168 31.209 1.00 36.75 138 GLY A CA 1
ATOM 1082 C C . GLY A 1 138 ? -0.526 -40.016 32.114 1.00 36.75 138 GLY A C 1
ATOM 1083 O O . GLY A 1 138 ? 0.600 -40.329 31.742 1.00 36.75 138 GLY A O 1
ATOM 1084 N N . ASP A 1 139 ? -1.046 -40.355 33.289 1.00 46.53 139 ASP A N 1
ATOM 1085 C CA . ASP A 1 139 ? -0.588 -41.523 34.030 1.00 46.53 139 ASP A CA 1
ATOM 1086 C C . ASP A 1 139 ? -0.911 -42.768 33.191 1.00 46.53 139 ASP A C 1
ATOM 1088 O O . ASP A 1 139 ? -2.060 -42.982 32.791 1.00 46.53 139 ASP A O 1
ATOM 1092 N N . LEU A 1 140 ? 0.107 -43.579 32.913 1.00 41.50 140 LEU A N 1
ATOM 1093 C CA . LEU A 1 140 ? -0.046 -44.956 32.452 1.00 41.50 140 LEU A CA 1
ATOM 1094 C C . LEU A 1 140 ? 0.493 -45.883 33.555 1.00 41.50 140 LEU A C 1
ATOM 1096 O O . LEU A 1 140 ? 1.572 -45.593 34.078 1.00 41.50 140 LEU A O 1
ATOM 1100 N N . PRO A 1 141 ? -0.240 -46.950 33.922 1.00 56.41 141 PRO A N 1
ATOM 1101 C CA . PRO A 1 141 ? 0.245 -47.988 34.828 1.00 56.41 141 PRO A CA 1
ATOM 1102 C C . PRO A 1 141 ? 1.296 -48.897 34.180 1.00 56.41 141 PRO A C 1
ATOM 1104 O O . PRO A 1 141 ? 1.267 -49.061 32.937 1.00 56.41 141 PRO A O 1
#

Secondary structure (DSSP, 8-state):
--SHHHHHHHHHHHHTT---TT--TTSSSS-HHHHHHHHSTTPPPPHHHHHHHHTS-GGGSTTHHHHHHHHHHHHHHHHHTT-S-HHHHHHHHHTS-GGGS-HHHHHHHHHHHHHHHHHHHHSPPP---------------

Sequence (141 aa):
MSSLSPALADIDTVFNGFAGPTETGCGRCFDPEETAYLCTPYTRVPADLLRRFVYKSPDHFEDHAAVMRRLLPQCARAMADGSLDVLGWGHGLSRVDRRSWPTAQADALDVFLLAWWQDALVTPEPLRHRGHLRHGHGDLP

Foldseek 3Di:
DFLQVVLLVLLCVPQQQFAPLPKDFPVPQDDNVQNVLRNDGNDDHPPVSLLSLLQDDCNRIPGLQSSLSNSRSVVLVCLLVVVDDPVSNCSSVVRDPLVPDDPSNNVSVVSNVVSSVVCVVPDDDPPPPPPDPPPPPDDDD

Radius of gyration: 18.43 Å; Cα contacts (8 Å, |Δi|>4): 142; chains: 1; bounding box: 37×63×48 Å

Organism: NCBI:txid2903632

pLDDT: mean 84.75, std 16.95, range [36.75, 97.56]